Protein AF-A0A4D9DJU8-F1 (afdb_monomer_lite)

Foldseek 3Di:
DVVDDPVCAQVAEDEAEAEDVLVVCCVVPVVVSVVVQVVVQVVVVVGNHNYDGHDHDDPVRVVVVVVCVVCVVVVVVDDDPPPDPD

Secondary structure (DSSP, 8-state):
--SS-GGGTTTSEEEEEE-HHHHHHHHH-HHHHHHHHHHHHHHHHTSSSEEEEEEE--HHHHHHHHHHHHHHHTTTT---------

pLDDT: mean 93.03, std 11.99, range [40.75, 98.25]

Radius of gyration: 18.96 Å; chains: 1; bounding box: 45×28×56 Å

InterPro domains:
  IPR000407 Nucleoside phosphatase GDA1/CD39 [PF01150] (2-79)
  IPR000407 Nucleoside phosphatase GDA1/CD39 [PTHR11782] (2-78)

Sequence (86 aa):
MKEIPKEQHDQTPVYLG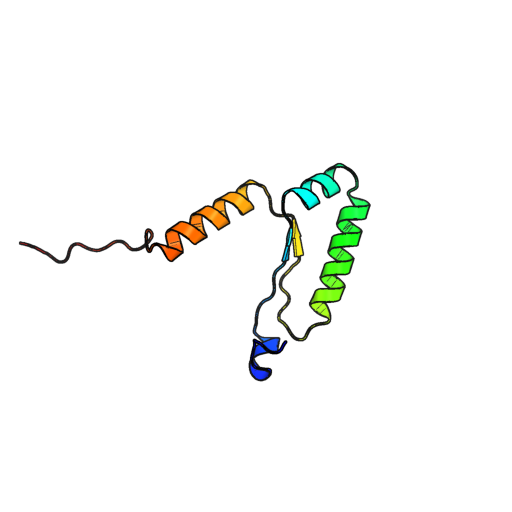ATAGTRLLNLTGPTVSDTLLAAVTATLKSYPFDFRGAEILSSQNEGVFGWVTVNYLLENFIKVKAVGLA

Structure (mmCIF, N/CA/C/O backbone):
data_AF-A0A4D9DJU8-F1
#
_entry.id   AF-A0A4D9DJU8-F1
#
loop_
_atom_site.group_PDB
_atom_site.id
_atom_site.type_symbol
_atom_site.label_atom_id
_atom_site.label_alt_id
_atom_site.label_comp_id
_atom_site.label_asym_id
_atom_site.label_entity_id
_atom_site.label_seq_id
_atom_site.pdbx_PDB_ins_code
_atom_site.Cartn_x
_atom_site.Cartn_y
_atom_site.Cartn_z
_atom_site.occupancy
_atom_site.B_iso_or_equiv
_atom_site.auth_seq_id
_atom_site.auth_comp_id
_atom_site.auth_asym_id
_atom_site.auth_atom_id
_atom_site.pdbx_PDB_model_num
ATOM 1 N N . MET A 1 1 ? -13.891 4.189 -6.727 1.00 80.94 1 MET A N 1
ATOM 2 C CA . MET A 1 1 ? -14.505 2.943 -7.247 1.00 80.94 1 MET A CA 1
ATOM 3 C C . MET A 1 1 ? -14.970 3.038 -8.709 1.00 80.94 1 MET A C 1
ATOM 5 O O . MET A 1 1 ? -15.618 2.108 -9.162 1.00 80.94 1 MET A O 1
ATOM 9 N N . LYS A 1 2 ? -14.683 4.121 -9.456 1.00 90.75 2 LYS A N 1
ATOM 10 C CA . LYS A 1 2 ? -15.117 4.265 -10.862 1.00 90.75 2 LYS A CA 1
ATOM 11 C C . LYS A 1 2 ? -14.133 3.658 -11.873 1.00 90.75 2 LYS A C 1
ATOM 13 O O . LYS A 1 2 ? -14.553 3.304 -12.962 1.00 90.75 2 LYS A O 1
ATOM 18 N N . GLU A 1 3 ? -12.868 3.508 -11.476 1.00 96.19 3 GLU A N 1
ATOM 19 C CA . GLU A 1 3 ? -11.781 3.023 -12.344 1.00 96.19 3 GLU A CA 1
ATOM 20 C C . GLU A 1 3 ? -11.750 1.498 -12.519 1.00 96.19 3 GLU A C 1
ATOM 22 O O . GLU A 1 3 ? -11.185 1.003 -13.486 1.00 96.19 3 GLU A O 1
ATOM 27 N N . ILE A 1 4 ? -12.335 0.745 -11.581 1.00 97.19 4 ILE A N 1
ATOM 28 C CA . ILE A 1 4 ? -12.368 -0.723 -11.615 1.00 97.19 4 ILE A CA 1
ATOM 29 C C . ILE A 1 4 ? -13.823 -1.147 -11.864 1.00 97.19 4 ILE A C 1
ATOM 31 O O . ILE A 1 4 ? -14.706 -0.642 -11.157 1.00 97.19 4 ILE A O 1
ATOM 35 N N . PRO A 1 5 ? -14.103 -2.045 -12.826 1.00 97.38 5 PRO A N 1
ATOM 36 C CA . PRO A 1 5 ? -15.434 -2.618 -13.026 1.00 97.38 5 PRO A CA 1
ATOM 37 C C . PRO A 1 5 ? -15.970 -3.282 -11.751 1.00 97.38 5 PRO A C 1
ATOM 39 O O . PRO A 1 5 ? -15.211 -3.888 -10.996 1.00 97.38 5 PRO A O 1
ATOM 42 N N . LYS A 1 6 ? -17.278 -3.166 -11.488 1.00 96.81 6 LYS A N 1
ATOM 43 C CA . LYS A 1 6 ? -17.891 -3.606 -10.216 1.00 96.81 6 LYS A CA 1
ATOM 44 C C . LYS A 1 6 ? -17.715 -5.100 -9.967 1.00 96.81 6 LYS A C 1
ATOM 46 O O . LYS A 1 6 ? -17.438 -5.512 -8.850 1.00 96.81 6 LYS A O 1
ATOM 51 N N . GLU A 1 7 ? -17.848 -5.884 -11.023 1.00 97.44 7 GLU A N 1
ATOM 52 C CA . GLU A 1 7 ? -17.653 -7.328 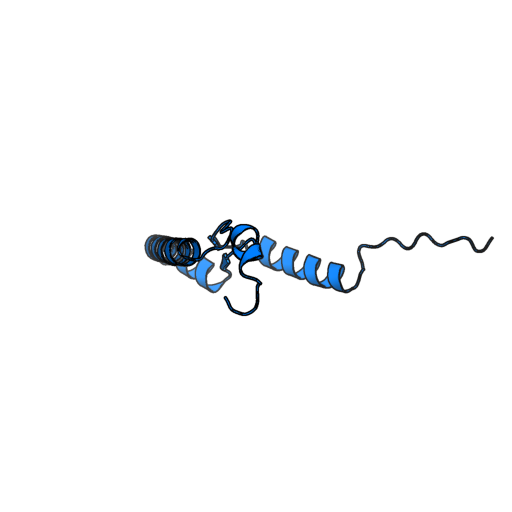-11.068 1.00 97.44 7 GLU A CA 1
ATOM 53 C C . GLU A 1 7 ? -16.208 -7.763 -10.791 1.00 97.44 7 GLU A C 1
ATOM 55 O O . GLU A 1 7 ? -15.953 -8.952 -10.662 1.00 97.44 7 GLU A O 1
ATOM 60 N N . GLN A 1 8 ? -15.263 -6.819 -10.723 1.00 97.81 8 GLN A N 1
ATOM 61 C CA . GLN A 1 8 ? -13.870 -7.085 -10.380 1.00 97.81 8 GLN A CA 1
ATOM 62 C C . GLN A 1 8 ? -13.467 -6.520 -9.017 1.00 97.81 8 GLN A C 1
ATOM 64 O O . GLN A 1 8 ? -12.295 -6.618 -8.653 1.00 97.81 8 GLN A O 1
ATOM 69 N N . HIS A 1 9 ? -14.377 -5.887 -8.271 1.00 98.06 9 HIS A N 1
ATOM 70 C CA . HIS A 1 9 ? -14.015 -5.267 -6.994 1.00 98.06 9 HIS A CA 1
ATOM 71 C C . HIS A 1 9 ? -13.525 -6.319 -5.996 1.00 98.06 9 HIS A C 1
ATOM 73 O O . HIS A 1 9 ? -12.406 -6.200 -5.506 1.00 98.06 9 HIS A O 1
ATOM 79 N N . ASP A 1 10 ? -14.289 -7.386 -5.787 1.00 97.31 10 ASP A N 1
ATOM 80 C CA . ASP A 1 10 ? -14.025 -8.428 -4.784 1.00 97.31 10 ASP A CA 1
ATOM 81 C C . ASP A 1 10 ? -12.717 -9.205 -4.995 1.00 97.31 10 ASP A C 1
ATOM 83 O O . ASP A 1 10 ? -12.149 -9.720 -4.038 1.00 97.31 10 ASP A O 1
ATOM 87 N N . GLN A 1 11 ? -12.220 -9.260 -6.228 1.00 97.62 11 GLN A N 1
ATOM 88 C CA . GLN A 1 11 ? -10.967 -9.925 -6.599 1.00 97.62 11 GLN A CA 1
ATOM 89 C C . GLN A 1 11 ? -9.784 -8.968 -6.787 1.00 97.62 11 GLN A C 1
ATOM 91 O O . GLN A 1 11 ? -8.663 -9.421 -7.028 1.00 97.62 11 GLN A O 1
ATOM 96 N N . THR A 1 12 ? -10.002 -7.650 -6.714 1.00 98.25 12 THR A N 1
ATOM 97 C CA . THR A 1 12 ? -8.914 -6.679 -6.862 1.00 98.25 12 THR A CA 1
ATOM 98 C C . THR A 1 12 ? -8.188 -6.506 -5.530 1.00 98.25 12 THR A C 1
ATOM 100 O O . THR A 1 12 ? -8.787 -5.990 -4.581 1.00 98.25 12 THR A O 1
ATOM 103 N N . PRO A 1 13 ? -6.898 -6.881 -5.440 1.00 98.12 13 PRO A N 1
ATOM 104 C CA . PRO A 1 13 ? -6.170 -6.803 -4.189 1.00 98.12 13 PRO A CA 1
ATOM 105 C C . PRO A 1 13 ? -5.787 -5.359 -3.852 1.00 98.12 13 PRO A C 1
ATOM 107 O O . PRO A 1 13 ? -5.295 -4.613 -4.701 1.00 98.12 13 PRO A O 1
ATOM 110 N N . VAL A 1 14 ? -5.961 -4.978 -2.588 1.00 97.94 14 VAL A N 1
ATOM 111 C CA . VAL A 1 14 ? -5.576 -3.667 -2.054 1.00 97.94 14 VAL A CA 1
ATOM 112 C C . VAL A 1 14 ? -4.584 -3.846 -0.914 1.00 97.94 14 VAL A C 1
ATOM 114 O O . VAL A 1 14 ? -4.840 -4.563 0.053 1.00 97.94 14 VAL A O 1
ATOM 117 N N . TYR A 1 15 ? -3.466 -3.134 -1.017 1.00 97.69 15 TYR A N 1
ATOM 118 C CA . TYR A 1 15 ? -2.397 -3.104 -0.025 1.00 97.69 15 TYR A CA 1
ATOM 119 C C . TYR A 1 15 ? -2.086 -1.656 0.347 1.00 97.69 15 TYR A C 1
ATOM 121 O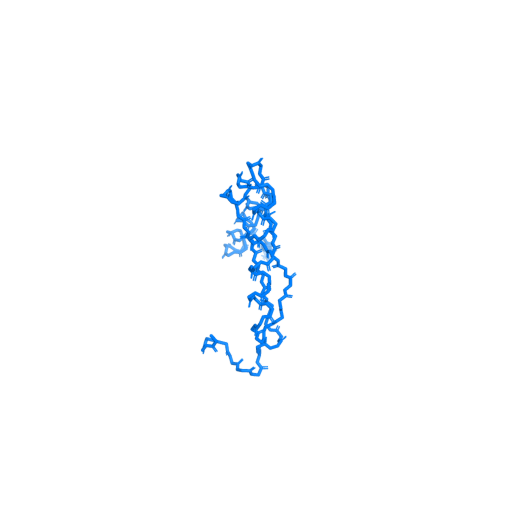 O . TYR A 1 15 ? -2.171 -0.764 -0.499 1.00 97.69 15 TYR A O 1
ATOM 129 N N . LEU A 1 16 ? -1.672 -1.428 1.591 1.00 98.00 16 LEU A N 1
ATOM 130 C CA . LEU A 1 16 ? -1.124 -0.148 2.028 1.00 98.00 16 LEU A CA 1
ATOM 131 C C . LEU A 1 16 ? 0.269 -0.345 2.627 1.00 98.00 16 LEU A C 1
ATOM 133 O O . LEU A 1 16 ? 0.437 -1.052 3.615 1.00 98.00 16 LEU A O 1
ATOM 137 N N . GLY A 1 17 ? 1.263 0.312 2.034 1.00 97.06 17 GLY A N 1
ATOM 138 C CA . GLY A 1 17 ? 2.626 0.370 2.553 1.00 97.06 17 GLY A CA 1
ATOM 139 C C . GLY A 1 17 ? 2.943 1.773 3.053 1.00 97.06 17 GLY A C 1
ATOM 140 O O . GLY A 1 17 ? 2.980 2.716 2.266 1.00 97.06 17 GLY A O 1
ATOM 141 N N . ALA A 1 18 ? 3.180 1.919 4.352 1.00 97.31 18 ALA A N 1
ATOM 142 C CA . ALA A 1 18 ? 3.615 3.168 4.961 1.00 97.31 18 ALA A CA 1
ATOM 143 C C . ALA A 1 18 ? 5.150 3.219 5.044 1.00 97.31 18 ALA A C 1
ATOM 145 O O . ALA A 1 18 ? 5.793 2.207 5.318 1.00 97.31 18 ALA A O 1
ATOM 146 N N . THR A 1 19 ? 5.758 4.383 4.807 1.00 97.19 19 THR A N 1
ATOM 147 C CA . THR A 1 19 ? 7.221 4.517 4.674 1.00 97.19 19 THR A CA 1
ATOM 148 C C . THR A 1 19 ? 7.836 5.358 5.804 1.00 97.19 19 THR A C 1
ATOM 150 O O . THR A 1 19 ? 7.447 5.228 6.967 1.00 97.19 19 THR A O 1
ATOM 153 N N . ALA A 1 20 ? 8.835 6.197 5.505 1.00 96.88 20 ALA A N 1
ATOM 154 C CA . ALA A 1 20 ? 9.703 6.854 6.485 1.00 96.88 20 ALA A CA 1
ATOM 155 C C . ALA A 1 20 ? 8.954 7.645 7.562 1.00 96.88 20 ALA A C 1
ATOM 157 O O . ALA A 1 20 ? 9.306 7.552 8.737 1.00 96.88 20 ALA A O 1
ATOM 158 N N . GLY A 1 21 ? 7.913 8.389 7.177 1.00 96.44 21 GLY A N 1
ATOM 159 C CA . GLY A 1 21 ? 7.133 9.191 8.122 1.00 96.44 21 GLY A CA 1
ATOM 160 C C . GLY A 1 21 ? 6.471 8.334 9.201 1.00 96.44 21 GLY A C 1
ATOM 161 O O . GLY A 1 21 ? 6.552 8.647 10.387 1.00 96.44 21 GLY A O 1
ATOM 162 N N . THR A 1 22 ? 5.887 7.202 8.811 1.00 96.69 22 THR A N 1
ATOM 163 C CA . THR A 1 22 ? 5.227 6.294 9.754 1.00 96.69 22 THR A CA 1
ATOM 164 C C . THR A 1 22 ? 6.235 5.454 10.532 1.00 96.69 22 THR A C 1
ATOM 166 O O . THR A 1 22 ? 5.998 5.177 11.701 1.00 96.69 22 THR A O 1
ATOM 169 N N . ARG A 1 23 ? 7.409 5.135 9.959 1.00 97.62 23 ARG A N 1
ATOM 170 C CA . ARG A 1 23 ? 8.529 4.565 10.735 1.00 97.62 23 ARG A CA 1
ATOM 171 C C . ARG A 1 23 ? 8.940 5.491 11.877 1.00 97.62 23 ARG A C 1
ATOM 173 O O . ARG A 1 23 ? 9.083 5.032 13.005 1.00 97.62 23 ARG A O 1
ATOM 180 N N . LEU A 1 24 ? 9.095 6.787 11.598 1.00 97.69 24 LEU A N 1
ATOM 181 C CA . LEU A 1 24 ? 9.421 7.775 12.623 1.00 97.69 24 LEU A CA 1
ATOM 182 C C . LEU A 1 24 ? 8.324 7.849 13.692 1.00 97.69 24 LEU A C 1
ATOM 184 O O . LEU A 1 24 ? 8.640 7.803 14.876 1.00 97.69 24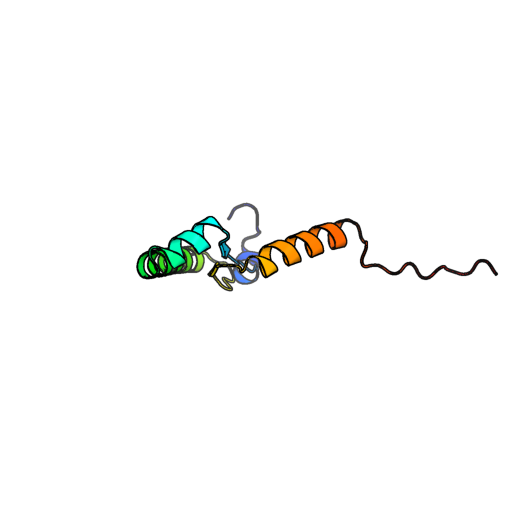 LEU A O 1
ATOM 188 N N . LEU A 1 25 ? 7.052 7.897 13.282 1.00 97.38 25 LEU A N 1
ATOM 189 C CA . LEU A 1 25 ? 5.917 7.881 14.209 1.00 97.38 25 LEU A CA 1
ATOM 190 C C . LEU A 1 25 ? 5.906 6.625 15.087 1.00 97.38 25 LEU A C 1
ATOM 192 O O . LEU A 1 25 ? 5.631 6.712 16.275 1.00 97.38 25 LEU A O 1
ATOM 196 N N . ASN A 1 26 ? 6.238 5.464 14.530 1.00 97.31 26 ASN A N 1
ATOM 197 C CA . ASN A 1 26 ? 6.290 4.217 15.282 1.00 97.31 26 ASN A CA 1
ATOM 198 C C . ASN A 1 26 ? 7.389 4.220 16.359 1.00 97.31 26 ASN A C 1
ATOM 200 O O . ASN A 1 26 ? 7.218 3.616 17.413 1.00 97.31 26 ASN A O 1
ATOM 204 N N . LEU A 1 27 ? 8.502 4.920 16.112 1.00 97.00 27 LEU A N 1
ATOM 205 C CA . LEU A 1 27 ? 9.587 5.085 17.084 1.00 97.00 27 LEU A CA 1
ATOM 206 C C . LEU A 1 27 ? 9.238 6.093 18.186 1.00 97.00 27 LEU A C 1
ATOM 208 O O . LEU A 1 27 ? 9.619 5.894 19.336 1.00 97.00 27 LEU A O 1
ATOM 212 N N . THR A 1 28 ? 8.547 7.183 17.844 1.00 97.56 28 THR A N 1
ATOM 213 C CA . THR A 1 28 ? 8.239 8.272 18.788 1.00 97.56 28 THR A CA 1
ATOM 214 C C . THR A 1 28 ? 6.908 8.092 19.517 1.00 97.56 28 THR A C 1
ATOM 216 O O . THR A 1 28 ? 6.724 8.643 20.599 1.00 97.56 28 THR A O 1
ATOM 219 N N . GLY A 1 29 ? 5.983 7.318 18.949 1.00 97.38 29 GLY A N 1
ATOM 220 C CA . GLY A 1 29 ? 4.626 7.114 19.445 1.00 97.38 29 GLY A CA 1
ATOM 221 C C . GLY A 1 29 ? 4.004 5.821 18.906 1.00 97.38 29 GLY A C 1
ATOM 222 O O . GLY A 1 29 ? 3.073 5.893 18.100 1.00 97.38 29 GLY A O 1
ATOM 223 N N . PRO A 1 30 ? 4.460 4.636 19.356 1.00 96.06 30 PRO A N 1
ATOM 224 C CA . PRO A 1 30 ? 3.998 3.344 18.840 1.00 96.06 30 PRO A CA 1
ATOM 225 C C . PRO A 1 30 ? 2.479 3.161 18.957 1.00 96.06 30 PRO A C 1
ATOM 227 O O . PRO A 1 30 ? 1.833 2.792 17.987 1.00 96.06 30 PRO A O 1
ATOM 230 N N . THR A 1 31 ? 1.861 3.551 20.076 1.00 97.69 31 THR A N 1
ATOM 231 C CA . THR A 1 31 ? 0.395 3.479 20.239 1.00 97.69 31 THR A CA 1
ATOM 232 C C . THR A 1 31 ? -0.361 4.353 19.231 1.00 97.69 31 THR A C 1
ATOM 234 O O . THR A 1 31 ? -1.451 3.998 18.781 1.00 97.69 31 THR A O 1
ATOM 237 N N . VAL A 1 32 ? 0.210 5.502 18.854 1.00 97.06 32 VAL A N 1
ATOM 238 C CA . VAL A 1 32 ? -0.374 6.394 17.839 1.00 97.06 32 VAL A CA 1
ATOM 239 C C . VAL A 1 32 ? -0.250 5.760 16.456 1.00 97.06 32 VAL A C 1
ATOM 241 O O . VAL A 1 32 ? -1.209 5.774 15.689 1.00 97.06 32 VAL A O 1
ATOM 244 N N . SER A 1 33 ? 0.906 5.163 16.162 1.00 97.19 33 SER A N 1
ATOM 245 C CA . SER A 1 33 ? 1.149 4.390 14.942 1.00 97.19 33 SER A CA 1
ATOM 246 C C . SER A 1 33 ? 0.176 3.209 14.809 1.00 97.19 33 SER A C 1
ATOM 248 O O . SER A 1 33 ? -0.470 3.060 13.771 1.00 97.19 33 SER A O 1
ATOM 250 N N . ASP A 1 34 ? -0.028 2.440 15.880 1.00 96.56 34 ASP A N 1
ATOM 251 C CA . ASP A 1 34 ? -0.976 1.320 15.919 1.00 96.56 34 ASP A CA 1
ATOM 252 C C . ASP A 1 34 ? -2.417 1.787 15.692 1.00 96.56 34 ASP A C 1
ATOM 254 O O . ASP A 1 34 ? -3.157 1.205 14.897 1.00 96.56 34 ASP A O 1
ATOM 258 N N . THR A 1 35 ? -2.811 2.886 16.343 1.00 97.88 35 THR A N 1
ATOM 259 C CA . THR A 1 35 ? -4.144 3.485 16.175 1.00 97.88 35 THR A CA 1
ATOM 260 C C . THR A 1 35 ? -4.362 3.952 14.735 1.00 97.88 35 THR A C 1
ATOM 262 O O . THR A 1 35 ? -5.428 3.724 14.160 1.00 97.88 35 THR A O 1
ATOM 265 N N . LEU A 1 36 ? -3.345 4.569 14.124 1.00 97.06 36 LEU A N 1
ATOM 266 C CA . LEU A 1 36 ? -3.379 4.998 12.728 1.00 97.06 36 LEU A CA 1
ATOM 267 C C . LEU A 1 36 ? -3.563 3.800 11.786 1.00 97.06 36 LEU A C 1
ATOM 269 O O . LEU A 1 36 ? -4.459 3.818 10.941 1.00 97.06 36 LEU A O 1
ATOM 273 N N . LEU A 1 37 ? -2.755 2.746 11.945 1.00 96.81 37 LEU A N 1
ATOM 274 C CA . LEU A 1 37 ? -2.859 1.535 11.126 1.00 96.81 37 LEU A CA 1
ATOM 275 C C . LEU A 1 37 ? -4.207 0.833 11.306 1.00 96.81 37 LEU A C 1
ATOM 277 O O . LEU A 1 37 ? -4.782 0.360 10.322 1.00 96.81 37 LEU A O 1
ATOM 281 N N . ALA A 1 38 ? -4.749 0.803 12.525 1.00 97.38 38 ALA A N 1
ATOM 282 C CA . ALA A 1 38 ? -6.065 0.239 12.802 1.00 97.38 38 ALA A CA 1
ATOM 283 C C . ALA A 1 38 ? -7.185 1.028 12.104 1.00 97.38 38 ALA A C 1
ATOM 285 O O . ALA A 1 38 ? -8.048 0.429 11.458 1.00 97.38 38 ALA A O 1
ATOM 286 N N . ALA A 1 39 ? -7.151 2.363 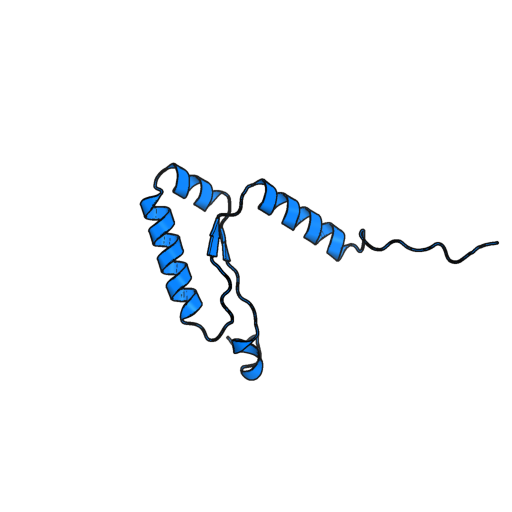12.168 1.00 98.06 39 ALA A N 1
ATOM 287 C CA . ALA A 1 39 ? -8.133 3.225 11.510 1.00 98.06 39 ALA A CA 1
ATOM 288 C C . ALA A 1 39 ? -8.096 3.080 9.979 1.00 98.06 39 ALA A C 1
ATOM 290 O O . ALA A 1 39 ? -9.138 2.952 9.327 1.00 98.06 39 ALA A O 1
ATOM 291 N N . VAL A 1 40 ? -6.894 3.038 9.401 1.00 97.44 40 VAL A N 1
ATOM 292 C CA . VAL A 1 40 ? -6.688 2.806 7.966 1.00 97.44 40 VAL A CA 1
ATOM 293 C C . VAL A 1 40 ? -7.179 1.417 7.562 1.00 97.44 40 VAL A C 1
ATOM 295 O O . VAL A 1 40 ? -7.908 1.285 6.582 1.00 97.44 40 VAL A O 1
ATOM 298 N N . THR A 1 41 ? -6.853 0.390 8.347 1.00 97.69 41 THR A N 1
ATOM 299 C CA . THR A 1 41 ? -7.313 -0.986 8.121 1.00 97.69 41 THR A CA 1
ATOM 300 C C . THR A 1 41 ? -8.836 -1.078 8.140 1.00 97.69 41 THR A C 1
ATOM 302 O O . THR A 1 41 ? -9.421 -1.666 7.233 1.00 97.69 41 THR A O 1
ATOM 305 N N . ALA A 1 42 ? -9.495 -0.483 9.137 1.00 98.06 42 ALA A N 1
ATOM 306 C CA . ALA A 1 42 ? -10.954 -0.461 9.224 1.00 98.06 42 ALA A CA 1
ATOM 307 C C . ALA A 1 42 ? -11.580 0.252 8.016 1.00 98.06 42 ALA A C 1
ATOM 309 O O . ALA A 1 42 ? -12.551 -0.234 7.439 1.00 98.06 42 ALA A O 1
ATOM 310 N N . THR A 1 43 ? -10.979 1.365 7.593 1.00 97.94 43 THR A N 1
ATOM 311 C CA . THR A 1 43 ? -11.432 2.128 6.426 1.00 97.94 43 THR A CA 1
ATOM 312 C C . THR A 1 43 ? -11.301 1.309 5.145 1.00 97.94 43 THR A C 1
ATOM 314 O O . THR A 1 43 ? -12.262 1.201 4.389 1.00 97.94 43 THR A O 1
ATOM 317 N N . LEU A 1 44 ? -10.147 0.684 4.902 1.00 97.56 44 LEU A N 1
ATOM 318 C CA . LEU A 1 44 ? -9.911 -0.099 3.687 1.00 97.56 44 LEU A CA 1
ATOM 319 C C . LEU A 1 44 ? -10.776 -1.363 3.628 1.00 97.56 44 LEU A C 1
ATOM 321 O O . LEU A 1 44 ? -11.312 -1.668 2.567 1.00 97.56 44 LEU A O 1
ATOM 325 N N . LYS A 1 45 ? -11.009 -2.025 4.769 1.00 97.31 45 LYS A N 1
ATOM 326 C CA . LYS A 1 45 ? -11.935 -3.167 4.874 1.00 97.31 45 LYS A CA 1
ATOM 327 C C . LYS A 1 45 ? -13.401 -2.814 4.612 1.00 97.31 45 LYS A C 1
ATOM 329 O O . LYS A 1 45 ? -14.194 -3.716 4.374 1.00 97.31 45 LYS A O 1
ATOM 334 N N . SER A 1 46 ? -13.782 -1.536 4.686 1.00 97.56 46 SER A N 1
ATOM 335 C CA . SER A 1 46 ? -15.157 -1.106 4.395 1.00 97.56 46 SER A CA 1
ATOM 336 C C . SER A 1 46 ? -15.475 -1.044 2.894 1.00 97.56 46 SER A C 1
ATOM 338 O O . SER A 1 46 ? -16.644 -0.984 2.514 1.00 97.56 46 SER A O 1
ATOM 340 N N . TYR A 1 47 ? -14.449 -1.063 2.037 1.00 97.25 47 TYR A N 1
ATOM 341 C CA . TYR A 1 47 ? -14.606 -1.071 0.584 1.00 97.25 47 TYR A CA 1
ATOM 342 C C . TYR A 1 47 ? -14.756 -2.499 0.039 1.00 97.25 47 TYR A C 1
ATOM 344 O O . TYR A 1 47 ? -14.269 -3.442 0.659 1.00 97.25 47 TYR A O 1
ATOM 352 N N . PRO A 1 48 ? -15.371 -2.680 -1.146 1.00 97.19 48 PRO A N 1
ATOM 353 C CA . PRO A 1 48 ? -15.640 -4.000 -1.720 1.00 97.19 48 PRO A CA 1
ATOM 354 C C . PRO A 1 48 ? -14.404 -4.652 -2.370 1.00 97.19 48 PRO A C 1
ATOM 356 O O . PRO A 1 48 ? -14.553 -5.367 -3.350 1.00 97.19 48 PRO A O 1
ATOM 359 N N . PHE A 1 49 ? -13.194 -4.379 -1.877 1.00 98.12 49 PHE A N 1
ATOM 360 C CA . PHE A 1 49 ? -11.943 -4.893 -2.442 1.00 98.12 49 PHE A CA 1
ATOM 361 C C . PHE A 1 49 ? -11.331 -6.004 -1.583 1.00 98.12 49 PHE A C 1
ATOM 363 O O . PHE A 1 49 ? -11.573 -6.068 -0.376 1.00 98.12 49 PHE A O 1
ATOM 370 N N . ASP A 1 50 ? -10.473 -6.830 -2.185 1.00 97.81 50 ASP A N 1
ATOM 371 C CA . ASP A 1 50 ? -9.666 -7.830 -1.478 1.00 97.81 50 ASP A CA 1
ATOM 372 C C . ASP A 1 50 ? -8.535 -7.134 -0.700 1.00 97.81 50 ASP A C 1
ATOM 374 O O . ASP A 1 50 ? -7.409 -6.972 -1.173 1.00 97.81 50 ASP A O 1
ATOM 378 N N . PHE A 1 51 ? -8.846 -6.630 0.494 1.00 98.12 51 PHE A N 1
ATOM 379 C CA . PHE A 1 51 ? -7.855 -5.966 1.334 1.00 98.12 51 PHE A CA 1
ATOM 380 C C . PHE A 1 51 ? -6.883 -6.974 1.956 1.00 98.12 51 PHE A C 1
ATOM 382 O O . PHE A 1 51 ? -7.269 -7.806 2.780 1.00 98.12 51 PHE A O 1
ATOM 389 N N . ARG A 1 52 ? -5.595 -6.832 1.631 1.00 97.44 52 ARG A N 1
ATOM 390 C CA . ARG A 1 52 ? -4.549 -7.795 2.000 1.00 97.44 52 ARG A CA 1
ATOM 391 C C . ARG A 1 52 ? -3.551 -7.315 3.045 1.00 97.44 52 ARG A C 1
ATOM 393 O O . ARG A 1 52 ? -2.695 -8.094 3.449 1.00 97.44 52 ARG A O 1
ATOM 400 N N . GLY A 1 53 ? -3.661 -6.074 3.511 1.00 94.81 53 GLY A N 1
ATOM 401 C CA . GLY A 1 53 ? -2.865 -5.601 4.642 1.00 94.81 53 GLY A CA 1
ATOM 402 C C . GLY A 1 53 ? -2.456 -4.138 4.562 1.00 94.81 53 GLY A C 1
ATOM 403 O O . GLY A 1 53 ? -2.398 -3.532 3.489 1.00 94.81 53 GLY A O 1
ATOM 404 N N . ALA A 1 54 ? -2.175 -3.586 5.740 1.00 97.06 54 ALA A N 1
ATOM 405 C CA . ALA A 1 54 ? -1.588 -2.271 5.938 1.00 97.06 54 ALA A CA 1
ATOM 406 C C . ALA A 1 54 ? -0.357 -2.435 6.833 1.00 97.06 54 ALA A C 1
ATOM 408 O O . ALA A 1 54 ? -0.482 -2.884 7.972 1.00 97.06 54 ALA A O 1
ATOM 409 N N . GLU A 1 55 ? 0.820 -2.093 6.318 1.00 95.31 55 GLU A N 1
ATOM 410 C CA . GLU A 1 55 ? 2.095 -2.373 6.980 1.00 95.31 55 GLU A CA 1
ATOM 411 C C . GLU A 1 55 ? 3.054 -1.187 6.878 1.00 95.31 55 GLU A C 1
ATOM 413 O O . GLU A 1 55 ? 3.030 -0.421 5.913 1.00 95.31 55 GLU A O 1
ATOM 418 N N . ILE A 1 56 ? 3.940 -1.051 7.866 1.00 97.31 56 ILE A N 1
ATOM 419 C CA . ILE A 1 56 ? 5.063 -0.114 7.799 1.00 97.31 56 ILE A CA 1
ATOM 420 C C . ILE A 1 56 ? 6.231 -0.837 7.137 1.00 97.31 56 ILE A C 1
ATOM 422 O O . ILE A 1 56 ? 6.819 -1.753 7.710 1.00 97.31 56 ILE A O 1
ATOM 426 N N . LEU A 1 57 ? 6.585 -0.413 5.929 1.00 97.44 57 LEU A N 1
ATOM 427 C CA . LEU A 1 57 ? 7.684 -0.999 5.177 1.00 97.44 57 LEU A CA 1
ATOM 428 C C . LEU A 1 57 ? 9.019 -0.669 5.842 1.00 97.44 57 LEU A C 1
ATOM 430 O O . LEU A 1 57 ? 9.268 0.472 6.246 1.00 97.44 57 LEU A O 1
ATOM 434 N N . SER A 1 58 ? 9.916 -1.652 5.895 1.00 97.31 58 SER A N 1
ATOM 435 C CA . SER A 1 58 ? 11.320 -1.404 6.216 1.00 97.31 58 SER A CA 1
ATOM 436 C C . SER A 1 58 ? 11.970 -0.543 5.126 1.00 97.31 58 SER A C 1
ATOM 438 O O . SER A 1 58 ? 11.527 -0.529 3.974 1.00 97.31 58 SER A O 1
ATOM 440 N N . SER A 1 59 ? 13.056 0.155 5.467 1.00 96.19 59 SER A N 1
ATOM 441 C CA . SER A 1 59 ? 13.829 0.919 4.478 1.00 96.19 59 SER A CA 1
ATOM 442 C C . SER A 1 59 ? 14.364 0.022 3.353 1.00 96.19 59 SER A C 1
ATOM 444 O O . SER A 1 59 ? 14.449 0.449 2.205 1.00 96.19 59 SER A O 1
ATOM 446 N N . GLN A 1 60 ? 14.696 -1.235 3.669 1.00 97.75 60 GLN A N 1
ATOM 447 C CA . GLN A 1 60 ? 15.141 -2.227 2.692 1.00 97.75 60 GLN A CA 1
ATOM 448 C C . GLN A 1 60 ? 14.014 -2.613 1.732 1.00 97.75 60 GLN A C 1
ATOM 450 O O . GLN A 1 60 ? 14.238 -2.603 0.527 1.00 97.75 60 GLN A O 1
ATOM 455 N N . ASN A 1 61 ? 12.809 -2.901 2.239 1.00 97.00 61 ASN A N 1
ATOM 456 C CA . ASN A 1 61 ? 11.662 -3.251 1.396 1.00 97.00 61 ASN A CA 1
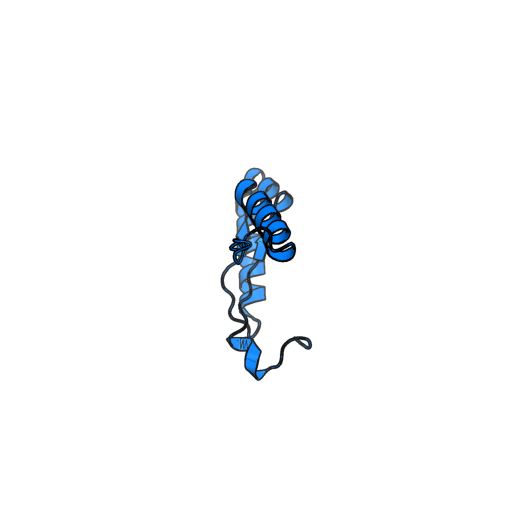ATOM 457 C C . ASN A 1 61 ? 11.317 -2.102 0.445 1.00 97.00 61 ASN A C 1
ATOM 459 O O . ASN A 1 61 ? 11.162 -2.325 -0.750 1.00 97.00 61 ASN A O 1
ATOM 463 N N . GLU A 1 62 ? 11.268 -0.870 0.954 1.00 96.38 62 GLU A N 1
ATOM 464 C CA . GLU A 1 62 ? 11.021 0.329 0.146 1.00 96.38 62 GLU A CA 1
ATOM 465 C C . GLU A 1 62 ? 12.043 0.477 -0.997 1.00 96.38 62 GLU A C 1
ATOM 467 O O . GLU A 1 62 ? 11.660 0.658 -2.154 1.00 96.38 62 GLU A O 1
ATOM 472 N N . GLY A 1 63 ? 13.338 0.319 -0.701 1.00 96.69 63 GLY A N 1
ATOM 473 C CA . GLY A 1 63 ? 14.395 0.396 -1.712 1.00 96.69 63 GLY A CA 1
ATOM 474 C C . GLY A 1 63 ? 14.362 -0.753 -2.724 1.00 96.69 63 GLY A C 1
ATOM 475 O O . GLY A 1 63 ? 14.462 -0.521 -3.929 1.00 96.69 63 GLY A O 1
ATOM 476 N N . VAL A 1 64 ? 14.194 -1.992 -2.254 1.00 98.06 64 VAL A N 1
ATOM 477 C CA . VAL A 1 64 ? 14.172 -3.185 -3.113 1.00 98.06 64 VAL A CA 1
ATOM 478 C C . VAL A 1 64 ? 12.955 -3.170 -4.030 1.00 98.06 64 VAL A C 1
ATOM 480 O O . VAL A 1 64 ? 13.111 -3.417 -5.222 1.00 98.06 64 VAL A O 1
ATOM 483 N N . PHE A 1 65 ? 11.764 -2.825 -3.533 1.00 97.25 65 PHE A N 1
ATOM 484 C CA . PHE A 1 65 ? 10.576 -2.725 -4.382 1.00 97.25 65 PHE A CA 1
ATOM 485 C C . PHE A 1 65 ? 10.733 -1.651 -5.460 1.00 97.25 65 PHE A C 1
ATOM 487 O O . PHE A 1 65 ? 10.368 -1.894 -6.612 1.00 97.25 65 PHE A O 1
ATOM 494 N N . GLY A 1 66 ? 11.345 -0.508 -5.135 1.00 97.38 66 GLY A N 1
ATOM 495 C CA . GLY A 1 66 ? 11.688 0.510 -6.128 1.00 97.38 66 GLY A CA 1
ATOM 496 C C . GLY A 1 66 ? 12.656 -0.014 -7.193 1.00 97.38 66 GLY A C 1
ATOM 497 O O . GLY A 1 66 ? 12.391 0.108 -8.390 1.00 97.38 66 GLY A O 1
ATOM 498 N N . TRP A 1 67 ? 13.745 -0.664 -6.775 1.00 97.94 67 TRP A N 1
ATOM 499 C CA . TRP A 1 67 ? 14.726 -1.247 -7.693 1.00 97.94 67 TRP A CA 1
ATOM 500 C C . TRP A 1 67 ? 14.113 -2.327 -8.595 1.00 97.94 67 TRP A C 1
ATOM 502 O O . TRP A 1 67 ? 14.355 -2.325 -9.804 1.00 97.94 67 TRP A O 1
ATOM 512 N N . VAL A 1 68 ? 13.281 -3.213 -8.039 1.00 98.12 68 VAL A N 1
ATOM 513 C CA . VAL A 1 68 ? 12.553 -4.234 -8.805 1.00 98.12 68 VAL A CA 1
ATOM 514 C C . VAL A 1 68 ? 11.611 -3.576 -9.805 1.00 98.12 68 VAL A C 1
ATOM 516 O O . VAL A 1 68 ? 11.607 -3.978 -10.962 1.00 98.12 68 VAL A O 1
ATOM 519 N N . THR A 1 69 ? 10.866 -2.545 -9.400 1.00 97.56 69 THR A N 1
ATOM 520 C CA . THR A 1 69 ? 9.924 -1.835 -10.279 1.00 97.56 69 THR A CA 1
ATOM 521 C C . THR A 1 69 ? 10.637 -1.251 -11.497 1.00 97.56 69 THR A C 1
ATOM 523 O O . THR A 1 69 ? 10.211 -1.484 -12.625 1.00 97.56 69 THR A O 1
ATOM 526 N N . VAL A 1 70 ? 11.754 -0.546 -11.290 1.00 97.88 70 VAL A N 1
ATOM 527 C CA . VAL A 1 70 ? 12.532 0.046 -12.391 1.00 97.88 70 VAL A CA 1
ATOM 528 C C . VAL A 1 70 ? 13.083 -1.034 -13.322 1.00 97.88 70 VAL A C 1
ATOM 530 O O . VAL A 1 70 ? 12.933 -0.931 -14.534 1.00 97.88 70 VAL A O 1
ATOM 533 N N . ASN A 1 71 ? 13.689 -2.091 -12.779 1.00 97.12 71 ASN A N 1
ATOM 534 C CA . ASN A 1 71 ? 14.276 -3.146 -13.609 1.00 97.12 71 ASN A CA 1
ATOM 535 C C . ASN A 1 71 ? 13.226 -3.996 -14.327 1.00 97.12 71 ASN A C 1
ATOM 537 O O . ASN A 1 71 ? 13.477 -4.455 -15.437 1.00 97.12 71 ASN A O 1
ATOM 541 N N . TYR A 1 72 ? 12.055 -4.183 -13.720 1.00 95.88 72 TYR A N 1
ATOM 542 C CA . TYR A 1 72 ? 10.934 -4.867 -14.347 1.00 95.88 72 TYR A CA 1
ATOM 543 C C . TYR A 1 72 ? 10.394 -4.061 -15.533 1.00 95.88 72 TYR A C 1
ATOM 545 O O . TYR A 1 72 ? 10.259 -4.607 -16.623 1.00 95.88 72 TYR A O 1
ATOM 553 N N . LEU A 1 73 ? 10.147 -2.759 -15.346 1.00 96.12 73 LEU A N 1
ATOM 554 C CA . LEU A 1 73 ? 9.632 -1.882 -16.404 1.00 96.12 73 LEU A CA 1
ATOM 555 C C . LEU A 1 73 ? 10.620 -1.691 -17.563 1.00 96.12 73 LEU A C 1
ATOM 557 O O . LEU A 1 73 ? 10.192 -1.467 -18.689 1.00 96.12 73 LEU A O 1
ATOM 561 N N . LEU A 1 74 ? 11.924 -1.780 -17.292 1.00 95.62 74 LEU A N 1
ATOM 562 C CA . LEU A 1 74 ? 12.982 -1.712 -18.306 1.00 95.62 74 LEU A CA 1
ATOM 563 C C . LEU A 1 74 ? 13.338 -3.082 -18.906 1.00 95.62 74 LEU A C 1
ATOM 565 O O . LEU A 1 74 ? 14.320 -3.182 -19.633 1.00 95.62 74 LEU A O 1
ATOM 569 N N . GLU A 1 75 ? 12.582 -4.135 -18.580 1.00 93.81 75 GLU A N 1
ATOM 570 C CA . GLU A 1 75 ? 12.806 -5.508 -19.055 1.00 93.81 75 GLU A CA 1
ATOM 571 C C . GLU A 1 75 ? 14.208 -6.077 -18.746 1.00 93.81 75 GLU A C 1
ATOM 573 O O . GLU A 1 75 ? 14.621 -7.096 -19.302 1.00 93.81 75 GLU A O 1
ATOM 578 N N . ASN A 1 76 ? 14.927 -5.497 -17.780 1.00 94.12 76 ASN A N 1
ATOM 579 C CA . ASN A 1 76 ? 16.296 -5.889 -17.420 1.00 94.12 76 ASN A CA 1
ATOM 580 C C . ASN A 1 76 ? 16.394 -7.314 -16.840 1.00 94.12 76 ASN A C 1
ATOM 582 O O . ASN A 1 76 ? 17.491 -7.853 -16.688 1.00 94.12 76 ASN A O 1
ATOM 586 N N . PHE A 1 77 ? 15.264 -7.937 -16.493 1.00 92.69 77 PHE A N 1
ATOM 587 C CA . PHE A 1 77 ? 15.206 -9.318 -16.006 1.00 92.69 77 PHE A CA 1
ATOM 588 C C . PHE A 1 77 ? 15.074 -10.365 -17.122 1.00 92.69 77 PHE A C 1
ATOM 590 O O . PHE A 1 77 ? 15.208 -11.562 -16.852 1.00 92.69 77 PHE A O 1
ATOM 597 N N . ILE A 1 78 ? 14.841 -9.952 -18.371 1.00 87.50 78 ILE A N 1
ATOM 598 C CA . ILE A 1 78 ? 14.738 -10.873 -19.503 1.00 87.50 78 ILE A CA 1
ATOM 599 C C . ILE A 1 78 ? 16.145 -11.195 -20.016 1.00 87.50 78 ILE A C 1
ATOM 601 O O . ILE A 1 78 ? 16.870 -10.337 -20.514 1.00 87.50 78 ILE A O 1
ATOM 605 N N . LYS A 1 79 ? 16.539 -12.471 -19.952 1.00 71.12 79 LYS A N 1
ATOM 606 C CA . LYS A 1 79 ? 17.718 -12.944 -20.687 1.00 71.12 79 LYS A CA 1
ATOM 607 C C . LYS A 1 79 ? 17.352 -13.096 -22.160 1.00 71.12 79 LYS A C 1
ATOM 609 O O . LYS A 1 79 ? 16.690 -14.068 -22.526 1.00 71.12 79 LYS A O 1
ATOM 614 N N . VAL A 1 80 ? 17.835 -12.195 -23.013 1.00 65.94 80 VAL A N 1
ATOM 615 C CA . VAL A 1 80 ? 17.845 -12.436 -24.459 1.00 65.94 80 VAL A CA 1
ATOM 616 C C . VAL A 1 80 ? 18.794 -13.611 -24.700 1.00 65.94 80 VAL A C 1
ATOM 618 O O . VAL A 1 80 ? 20.012 -13.473 -24.594 1.00 65.94 80 VAL A O 1
ATOM 621 N N . LYS A 1 81 ? 18.261 -14.809 -24.973 1.00 58.53 81 LYS A N 1
ATOM 622 C CA . LYS A 1 81 ? 19.085 -15.850 -25.594 1.00 58.53 81 LYS A CA 1
ATOM 623 C C . LYS A 1 81 ? 19.493 -15.278 -26.944 1.00 58.53 81 LYS A C 1
ATOM 625 O O . LYS A 1 81 ? 18.617 -15.028 -27.767 1.00 58.53 81 LYS A O 1
ATOM 630 N N . ALA A 1 82 ? 20.787 -15.039 -27.143 1.00 60.28 82 ALA A N 1
ATOM 631 C CA . ALA A 1 82 ? 21.330 -14.777 -28.464 1.00 60.28 82 ALA A CA 1
ATOM 632 C C . ALA A 1 82 ? 20.890 -15.939 -29.365 1.00 60.28 82 ALA A C 1
ATOM 634 O O . ALA A 1 82 ? 21.398 -17.055 -29.255 1.00 60.28 82 ALA A O 1
ATOM 635 N N . VAL A 1 83 ? 19.856 -15.705 -30.171 1.00 57.50 83 VAL A N 1
ATOM 636 C CA . VAL A 1 83 ? 19.507 -16.596 -31.268 1.00 57.50 83 VAL A CA 1
ATOM 637 C C . VAL A 1 83 ? 20.705 -16.548 -32.207 1.00 57.50 83 VAL A C 1
ATOM 639 O O . VAL A 1 83 ? 21.197 -15.468 -32.529 1.00 57.50 83 VAL A O 1
ATOM 642 N N . GLY A 1 84 ? 21.232 -17.731 -32.514 1.00 54.88 84 GLY A N 1
ATOM 643 C CA . GLY A 1 84 ? 22.548 -17.929 -33.098 1.00 54.88 84 GLY A CA 1
ATOM 644 C C . GLY A 1 84 ? 22.826 -17.067 -34.326 1.00 54.88 84 GLY A C 1
ATOM 645 O O . GLY A 1 84 ? 22.070 -17.070 -35.292 1.00 54.88 84 GLY A O 1
ATOM 646 N N . LEU A 1 85 ? 23.970 -16.395 -34.284 1.00 49.00 85 LEU A N 1
ATOM 647 C CA . LEU A 1 85 ? 24.786 -16.138 -35.461 1.00 49.00 85 LEU A CA 1
ATOM 648 C C . LEU A 1 85 ? 25.959 -17.115 -35.362 1.00 49.00 85 LEU A C 1
ATOM 650 O O . LEU A 1 85 ? 26.974 -16.819 -34.733 1.00 49.00 85 LEU A O 1
ATOM 654 N N . ALA A 1 86 ? 25.737 -18.317 -35.888 1.00 40.75 86 ALA A N 1
ATOM 655 C CA . ALA A 1 86 ? 26.774 -19.254 -36.294 1.00 40.75 86 ALA A CA 1
ATOM 656 C C . ALA A 1 86 ? 26.637 -19.439 -37.806 1.00 40.75 86 ALA A C 1
ATOM 658 O O . ALA A 1 86 ? 25.471 -19.506 -38.264 1.00 40.75 86 ALA A O 1
#

Organism: NCBI:txid55544